Protein AF-A0A4W5R265-F1 (afdb_monomer_lite)

Organism: NCBI:txid62062

Secondary structure (DSSP, 8-state):
-HHHHHHHHHTT-SPPPHHHHHHHHHHHHHHHHHHHHHHHHHHHTTTPPP---TTT-TTTTS-HHHHHHHHHHHHHHHHHHHHS---TT-SSGGGSS-----TT-TTHHHHHHHHHHHHHHHHHHHH-TTSS----

Structure (mmCIF, N/CA/C/O backbone):
data_AF-A0A4W5R265-F1
#
_entry.id   AF-A0A4W5R265-F1
#
loop_
_atom_site.group_PDB
_atom_site.id
_atom_site.type_symbol
_atom_site.label_atom_id
_atom_site.label_alt_id
_atom_site.label_comp_id
_atom_site.label_asym_id
_atom_site.label_entity_id
_atom_site.label_seq_id
_atom_site.pdbx_PDB_ins_code
_atom_site.Cartn_x
_atom_site.Cartn_y
_atom_site.Cartn_z
_atom_site.occupancy
_atom_site.B_iso_or_equiv
_atom_site.auth_seq_id
_atom_site.auth_comp_id
_atom_site.auth_asym_id
_atom_site.auth_atom_id
_atom_site.pdbx_PDB_model_num
ATOM 1 N N . MET A 1 1 ? -26.011 2.849 13.903 1.00 59.56 1 MET A N 1
ATOM 2 C CA . MET A 1 1 ? -25.041 3.285 14.937 1.00 59.56 1 MET A CA 1
ATOM 3 C C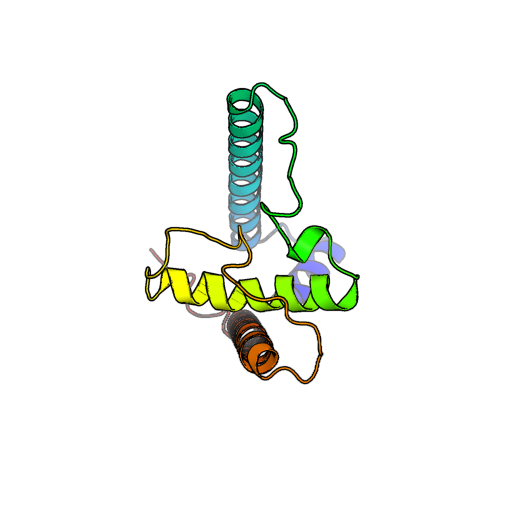 . MET A 1 1 ? -24.331 4.580 14.570 1.00 59.56 1 MET A C 1
ATOM 5 O O . MET A 1 1 ? -24.695 5.568 15.169 1.00 59.56 1 MET A O 1
ATOM 9 N N . LEU A 1 2 ? -23.392 4.633 13.610 1.00 62.41 2 LEU A N 1
ATOM 10 C CA . LEU A 1 2 ? -22.654 5.876 13.278 1.00 62.41 2 LEU A CA 1
ATOM 11 C C . LEU A 1 2 ? -23.562 7.033 12.828 1.00 62.41 2 LEU A C 1
ATOM 13 O O . LEU A 1 2 ? -23.400 8.164 13.281 1.00 62.41 2 LEU A O 1
ATOM 17 N N . LEU A 1 3 ? -24.538 6.734 11.966 1.00 68.25 3 LEU A N 1
ATOM 18 C CA . LEU A 1 3 ? -25.502 7.720 11.473 1.00 68.25 3 LEU A CA 1
ATOM 19 C C . LEU A 1 3 ? -26.462 8.182 12.582 1.00 68.25 3 LEU A C 1
ATOM 21 O O . LEU A 1 3 ? -26.758 9.366 12.688 1.00 68.25 3 LEU A O 1
ATOM 25 N N . ASP A 1 4 ? -26.881 7.256 13.450 1.00 66.50 4 ASP A N 1
ATOM 26 C CA . ASP A 1 4 ? -27.750 7.543 14.596 1.00 66.50 4 ASP A CA 1
ATOM 27 C C . ASP A 1 4 ? -27.017 8.362 15.661 1.00 66.50 4 ASP A C 1
ATOM 29 O O . ASP A 1 4 ? -27.577 9.319 16.179 1.00 66.50 4 ASP A O 1
ATOM 33 N N . THR A 1 5 ? -25.743 8.057 15.937 1.00 65.94 5 THR A N 1
ATOM 34 C CA . THR A 1 5 ? -24.894 8.860 16.828 1.00 65.94 5 THR A CA 1
ATOM 35 C C . THR A 1 5 ? -24.618 10.239 16.237 1.00 65.94 5 THR A C 1
ATOM 37 O O . THR A 1 5 ? -24.653 11.219 16.969 1.00 65.94 5 THR A O 1
ATOM 40 N N . LEU A 1 6 ? -24.415 10.351 14.918 1.00 69.88 6 LEU A N 1
ATOM 41 C CA . LEU A 1 6 ? -24.296 11.646 14.237 1.00 69.88 6 LEU A CA 1
ATOM 42 C C . LEU A 1 6 ? -25.586 12.461 14.368 1.00 69.88 6 LEU A C 1
ATOM 44 O O . LEU A 1 6 ? -25.536 13.633 14.723 1.00 69.88 6 LEU A O 1
ATOM 48 N N . LEU A 1 7 ? -26.745 11.841 14.144 1.00 72.88 7 LEU A N 1
ATOM 49 C CA . LEU A 1 7 ? -28.051 12.484 14.297 1.00 72.88 7 LEU A CA 1
ATOM 50 C C . LEU A 1 7 ? -28.354 12.871 15.751 1.00 72.88 7 LEU A C 1
ATOM 52 O O . LEU A 1 7 ? -28.953 13.920 15.981 1.00 72.88 7 LEU A O 1
ATOM 56 N N . GLN A 1 8 ? -27.939 12.062 16.727 1.00 70.69 8 GLN A N 1
ATOM 57 C CA . GLN A 1 8 ? -28.078 12.355 18.159 1.00 70.69 8 GLN A CA 1
ATOM 58 C C . GLN A 1 8 ? -27.192 13.531 18.588 1.00 70.69 8 GLN A C 1
ATOM 60 O O . GLN A 1 8 ? -27.672 14.422 19.290 1.00 70.69 8 GLN A O 1
ATOM 65 N N . VAL A 1 9 ? -25.948 13.584 18.096 1.00 69.94 9 VAL A N 1
ATOM 66 C CA . VAL A 1 9 ? -25.017 14.706 18.306 1.00 69.94 9 VAL A CA 1
ATOM 67 C C . VAL A 1 9 ? -25.551 15.983 17.651 1.00 69.94 9 VAL A C 1
ATOM 69 O O . VAL A 1 9 ? -25.572 17.032 18.288 1.00 69.94 9 VAL A O 1
ATOM 72 N N . LEU A 1 10 ? -26.062 15.898 16.419 1.00 74.88 10 LEU A N 1
ATOM 73 C CA . LEU A 1 10 ? -26.661 17.036 15.708 1.00 74.88 10 LEU A CA 1
ATOM 74 C C . LEU A 1 10 ? -27.955 17.540 16.363 1.00 74.88 10 LEU A C 1
ATOM 76 O O . LEU A 1 10 ? -28.246 18.731 16.305 1.00 74.88 10 LEU A O 1
ATOM 80 N N . ARG A 1 11 ? -28.733 16.657 17.001 1.00 77.00 11 ARG A N 1
ATOM 81 C CA . ARG A 1 11 ? -29.930 17.031 17.776 1.00 77.00 11 ARG A CA 1
ATOM 82 C C . ARG A 1 11 ? -29.614 17.555 19.179 1.00 77.00 11 ARG A C 1
ATOM 84 O O . ARG A 1 11 ? -30.550 17.952 19.870 1.00 77.00 11 ARG A O 1
ATOM 91 N N . GLY A 1 12 ? -28.345 17.547 19.601 1.00 67.69 12 GLY A N 1
ATOM 92 C CA . GLY A 1 12 ? -27.890 18.068 20.893 1.00 67.69 12 GLY A CA 1
ATOM 93 C C . GLY A 1 12 ? -28.537 17.402 22.107 1.00 67.69 12 GLY A C 1
ATOM 94 O O . GLY A 1 12 ? -28.599 18.022 23.166 1.00 67.69 12 GLY A O 1
ATOM 95 N N . LYS A 1 13 ? -29.094 16.189 21.951 1.00 61.56 13 LYS A N 1
ATOM 96 C CA . LYS A 1 13 ? -30.047 15.653 22.932 1.00 61.56 13 LYS A CA 1
ATOM 97 C C . LYS A 1 13 ? -29.451 14.728 23.990 1.00 61.56 13 LYS A C 1
ATOM 99 O O . LYS A 1 13 ? -30.128 14.533 24.979 1.00 61.56 13 LYS A O 1
ATOM 104 N N . ASP A 1 14 ? -28.212 14.256 23.863 1.00 66.31 14 ASP A N 1
ATOM 105 C CA . ASP A 1 14 ? -27.512 13.489 24.908 1.00 66.31 14 ASP A CA 1
ATOM 106 C C . ASP A 1 14 ? -25.981 13.549 24.710 1.00 66.31 14 ASP A C 1
ATOM 108 O O . ASP A 1 14 ? -25.497 13.872 23.622 1.00 66.31 14 ASP A O 1
ATOM 112 N N . GLY A 1 15 ? -25.213 13.244 25.765 1.00 65.62 15 GLY A N 1
ATOM 113 C CA . GLY A 1 15 ? -23.747 13.137 25.722 1.00 65.62 15 GLY A CA 1
ATOM 114 C C . GLY A 1 15 ? -23.248 11.940 24.898 1.00 65.62 15 GLY A C 1
ATOM 115 O O . GLY A 1 15 ? -23.981 10.984 24.650 1.00 65.62 15 GLY A O 1
ATOM 116 N N . PHE A 1 16 ? -21.983 11.977 24.461 1.00 68.25 16 PHE A N 1
ATOM 117 C CA . PHE A 1 16 ? -21.407 10.913 23.629 1.00 68.25 16 PHE A CA 1
ATOM 118 C C . PHE A 1 16 ? -21.454 9.541 24.329 1.00 68.25 16 PHE A C 1
ATOM 120 O O . PHE A 1 16 ? -21.080 9.441 25.501 1.00 68.25 16 PHE A O 1
ATOM 127 N N . PRO A 1 17 ? -21.833 8.458 23.624 1.00 79.88 17 PRO A N 1
ATOM 128 C CA . PRO A 1 17 ? -21.836 7.123 24.209 1.00 79.88 17 PRO A CA 1
ATOM 129 C C . PRO A 1 17 ? -20.409 6.686 24.567 1.00 79.88 17 PRO A C 1
ATOM 131 O O . PRO A 1 17 ? -19.460 6.950 23.825 1.00 79.88 17 PRO A O 1
ATOM 134 N N . TYR A 1 18 ? -20.256 5.957 25.678 1.00 79.62 18 TYR A N 1
ATOM 135 C CA . TYR A 1 18 ? -18.953 5.516 26.201 1.00 79.62 18 TYR A CA 1
ATOM 136 C C . TYR A 1 18 ? -18.095 4.779 25.156 1.00 79.62 18 TYR A C 1
ATOM 138 O O . TYR A 1 18 ? -16.889 4.995 25.074 1.00 79.62 18 TYR A O 1
ATOM 146 N N . ALA A 1 19 ? -18.723 3.980 24.287 1.00 77.12 19 ALA A N 1
ATOM 147 C CA . ALA A 1 19 ? -18.044 3.303 23.184 1.00 77.12 19 ALA A CA 1
ATOM 148 C C . ALA A 1 19 ? -17.367 4.284 22.207 1.00 77.12 19 ALA A C 1
ATOM 150 O O . ALA A 1 19 ? -16.236 4.045 21.786 1.00 77.12 19 ALA A O 1
ATOM 151 N N . VAL A 1 20 ? -18.016 5.410 21.885 1.00 80.75 20 VAL A N 1
ATOM 152 C CA . VAL A 1 20 ? -17.434 6.449 21.020 1.00 80.75 20 VAL A CA 1
ATOM 153 C C . VAL A 1 20 ? -16.256 7.113 21.725 1.00 80.75 20 VAL A C 1
ATOM 155 O O . VAL A 1 20 ? -15.187 7.234 21.131 1.00 80.75 20 VAL A O 1
ATOM 158 N N . LEU A 1 21 ? -16.388 7.453 23.008 1.00 84.56 21 LEU A N 1
ATOM 159 C CA . LEU A 1 21 ? -15.279 8.021 23.778 1.00 84.56 21 LEU A CA 1
ATOM 160 C C . LEU A 1 21 ? -14.074 7.068 23.844 1.00 84.56 21 LEU A C 1
ATOM 162 O O . LEU A 1 21 ? -12.938 7.493 23.645 1.00 84.56 21 LEU A O 1
ATOM 166 N N . GLN A 1 22 ? -14.313 5.770 24.041 1.00 86.19 22 GLN A N 1
ATOM 167 C CA . GLN A 1 22 ? -13.260 4.755 24.034 1.00 86.19 22 GLN A CA 1
ATOM 168 C C . GLN A 1 22 ? -12.583 4.646 22.660 1.00 86.19 22 GLN A C 1
ATOM 170 O O . GLN A 1 22 ? -11.360 4.513 22.590 1.00 86.19 22 GLN A O 1
ATOM 175 N N . THR A 1 23 ? -13.342 4.722 21.559 1.00 87.44 23 THR A N 1
ATOM 176 C CA . THR A 1 23 ? -12.744 4.768 20.214 1.00 87.44 23 THR A CA 1
ATOM 177 C C . THR A 1 23 ? -11.921 6.033 19.996 1.00 87.44 23 THR A C 1
ATOM 179 O O . THR A 1 23 ? -10.810 5.938 19.483 1.00 87.44 23 THR A O 1
ATOM 182 N N . LEU A 1 24 ? -12.394 7.195 20.456 1.00 89.38 24 LEU A N 1
ATOM 183 C CA . LEU A 1 24 ? -11.654 8.453 20.360 1.00 89.38 24 LEU A CA 1
ATOM 184 C C . LEU A 1 24 ? -10.347 8.394 21.153 1.00 89.38 24 LEU A C 1
ATOM 186 O O . LEU A 1 24 ? -9.305 8.775 20.628 1.00 89.38 24 LEU A O 1
ATOM 190 N N . LEU A 1 25 ? -10.367 7.844 22.371 1.00 93.38 25 LEU A N 1
ATOM 191 C CA . LEU A 1 25 ? -9.159 7.652 23.172 1.00 93.38 25 LEU A CA 1
ATOM 192 C C . LEU A 1 25 ? -8.143 6.752 22.454 1.00 93.38 25 LEU A C 1
ATOM 194 O O . LEU A 1 25 ? -6.966 7.097 22.377 1.00 93.38 25 LEU A O 1
ATOM 198 N N . LYS A 1 26 ? -8.593 5.628 21.880 1.00 93.19 26 LYS A N 1
ATOM 199 C CA . LYS A 1 26 ? -7.729 4.734 21.088 1.00 93.19 26 LYS A CA 1
ATOM 200 C C . LYS A 1 26 ? -7.115 5.456 19.887 1.00 93.19 26 LYS A C 1
ATOM 202 O O . LYS A 1 26 ? -5.926 5.286 19.632 1.00 93.19 26 LYS A O 1
ATOM 207 N N . LEU A 1 27 ? -7.894 6.278 19.181 1.00 94.31 27 LEU A N 1
ATOM 208 C CA . LEU A 1 27 ? -7.405 7.074 18.051 1.00 94.31 27 LEU A CA 1
ATOM 209 C C . LEU A 1 27 ? -6.381 8.125 18.492 1.00 94.31 27 LEU A C 1
ATOM 211 O O . LEU A 1 27 ? -5.349 8.263 17.844 1.00 94.31 27 LEU A O 1
ATOM 215 N N . ILE A 1 28 ? -6.616 8.817 19.610 1.00 96.69 28 ILE A N 1
ATOM 216 C CA . ILE A 1 28 ? -5.663 9.786 20.173 1.00 96.69 28 ILE A CA 1
ATOM 217 C C . ILE A 1 28 ? -4.343 9.092 20.516 1.00 96.69 28 ILE A C 1
ATOM 219 O O . ILE A 1 28 ? -3.282 9.555 20.100 1.00 96.69 28 ILE A O 1
ATOM 223 N N . ILE A 1 29 ? -4.401 7.956 21.219 1.00 97.06 29 ILE A N 1
ATOM 224 C CA . ILE A 1 29 ? -3.214 7.163 21.556 1.00 97.06 29 ILE A CA 1
ATOM 225 C C . ILE A 1 29 ? -2.482 6.737 20.278 1.00 97.06 29 ILE A C 1
ATOM 227 O O . ILE A 1 29 ? -1.265 6.892 20.198 1.00 97.06 29 ILE A O 1
ATOM 231 N N . LEU A 1 30 ? -3.201 6.244 19.265 1.00 97.06 30 LEU A N 1
ATOM 232 C CA . LEU A 1 30 ? -2.614 5.825 17.991 1.00 97.06 30 LEU A CA 1
ATOM 233 C C . LEU A 1 30 ? -1.904 6.985 17.279 1.00 97.06 30 LEU A C 1
ATOM 235 O O . LEU A 1 30 ? -0.773 6.819 16.823 1.00 97.06 30 LEU A O 1
ATOM 239 N N . ILE A 1 31 ? -2.535 8.160 17.216 1.00 97.69 31 ILE A N 1
ATOM 240 C CA . ILE A 1 31 ? -1.964 9.358 16.589 1.00 97.69 31 ILE A CA 1
ATOM 241 C C . ILE A 1 31 ? -0.699 9.796 17.329 1.00 97.69 31 ILE A C 1
ATOM 243 O O . ILE A 1 31 ? 0.334 9.985 16.691 1.00 97.69 31 ILE A O 1
ATOM 247 N N . ILE A 1 32 ? -0.745 9.904 18.662 1.00 98.12 32 ILE A N 1
ATOM 248 C CA . ILE A 1 32 ? 0.413 10.315 19.472 1.00 98.12 32 ILE A CA 1
ATOM 249 C C . ILE A 1 32 ? 1.583 9.346 19.273 1.00 98.12 32 ILE A C 1
ATOM 251 O O . ILE A 1 32 ? 2.702 9.787 19.017 1.00 98.12 32 ILE A O 1
ATOM 255 N N . ASN A 1 33 ? 1.331 8.035 19.332 1.00 97.69 33 ASN A N 1
ATOM 256 C CA . ASN A 1 33 ? 2.372 7.031 19.111 1.00 97.69 33 ASN A CA 1
ATOM 257 C C . ASN A 1 33 ? 2.943 7.108 17.691 1.00 97.69 33 ASN A C 1
ATOM 259 O O . ASN A 1 33 ? 4.155 7.041 17.512 1.00 97.69 33 ASN A O 1
ATOM 263 N N . THR A 1 34 ? 2.090 7.299 16.683 1.00 97.56 34 THR A N 1
ATOM 264 C CA . THR A 1 34 ? 2.530 7.430 15.288 1.00 97.56 34 THR A CA 1
ATOM 265 C C . THR A 1 34 ? 3.421 8.657 15.109 1.00 97.56 34 THR A C 1
ATOM 267 O O . THR A 1 34 ? 4.497 8.552 14.527 1.00 97.56 34 THR A O 1
ATOM 270 N N . LEU A 1 35 ? 3.020 9.810 15.654 1.00 97.88 35 LEU A N 1
ATOM 271 C CA . LEU A 1 35 ? 3.818 11.036 15.606 1.00 97.88 35 LEU A CA 1
ATOM 272 C C . LEU A 1 35 ? 5.159 10.861 16.320 1.00 97.88 35 LEU A C 1
ATOM 274 O O . LEU A 1 35 ? 6.190 11.246 15.773 1.00 97.88 35 LEU A O 1
ATOM 278 N N . LEU A 1 36 ? 5.163 10.230 17.496 1.00 98.00 36 LEU A N 1
ATOM 279 C CA . LEU A 1 36 ? 6.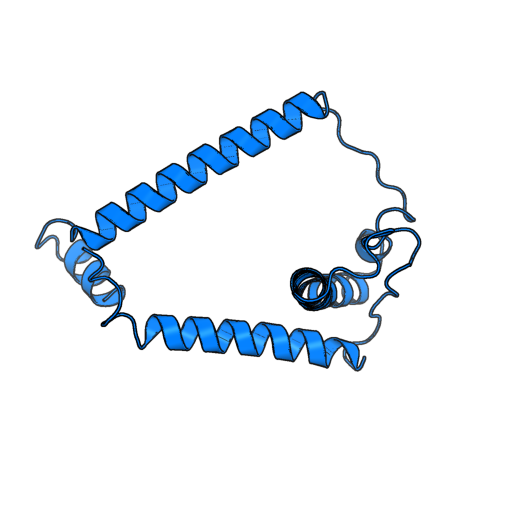389 9.932 18.231 1.00 98.00 36 LEU A CA 1
ATOM 280 C C . LEU A 1 36 ? 7.338 9.049 17.407 1.00 98.00 36 LEU A C 1
ATOM 282 O O . LEU A 1 36 ? 8.515 9.379 17.276 1.00 98.00 36 LEU A O 1
ATOM 286 N N . LEU A 1 37 ? 6.831 7.970 16.802 1.00 97.12 37 LEU A N 1
ATOM 287 C CA . LEU A 1 37 ? 7.623 7.081 15.946 1.00 97.12 37 LEU A CA 1
ATOM 288 C C . LEU A 1 37 ? 8.182 7.807 14.717 1.00 97.12 37 LEU A C 1
ATOM 290 O O . LEU A 1 37 ? 9.342 7.599 14.361 1.00 97.12 37 LEU A O 1
ATOM 294 N N . VAL A 1 38 ? 7.392 8.679 14.084 1.00 95.44 38 VAL A N 1
ATOM 295 C CA . VAL A 1 38 ? 7.846 9.493 12.946 1.00 95.44 38 VAL A CA 1
ATOM 296 C C . VAL A 1 38 ? 8.946 10.462 13.375 1.00 95.44 38 VAL A C 1
ATOM 298 O O . VAL A 1 38 ? 9.970 10.540 12.699 1.00 95.44 38 VAL A O 1
ATOM 301 N N . ILE A 1 39 ? 8.786 11.151 14.510 1.00 95.50 39 ILE A N 1
ATOM 302 C CA . ILE A 1 39 ? 9.808 12.060 15.048 1.00 95.50 39 ILE A CA 1
ATOM 303 C C . ILE A 1 39 ? 11.104 11.295 15.320 1.00 95.50 39 ILE A C 1
ATOM 305 O O . ILE A 1 39 ? 12.159 11.703 14.838 1.00 95.50 39 ILE A O 1
ATOM 309 N N . ILE A 1 40 ? 11.028 10.163 16.027 1.00 95.69 40 ILE A N 1
ATOM 310 C CA . ILE A 1 40 ? 12.192 9.311 16.306 1.00 95.69 40 ILE A CA 1
ATOM 311 C C . ILE A 1 40 ? 12.865 8.891 14.997 1.00 95.69 40 ILE A C 1
ATOM 313 O O . ILE A 1 40 ? 14.077 9.034 14.858 1.00 95.69 40 ILE A O 1
ATOM 317 N N . ARG A 1 41 ? 12.094 8.433 14.005 1.00 93.38 41 ARG A N 1
ATOM 318 C CA . ARG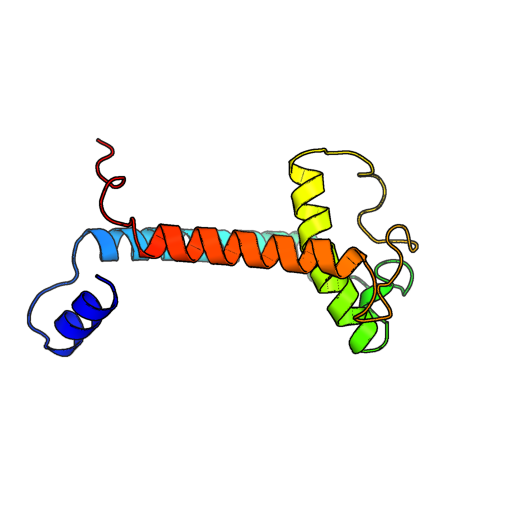 A 1 41 ? 12.627 8.018 12.701 1.00 93.38 41 ARG A CA 1
ATOM 319 C C . ARG A 1 41 ? 13.367 9.151 11.988 1.00 93.38 41 ARG A C 1
ATOM 321 O O . ARG A 1 41 ? 14.454 8.921 11.467 1.00 93.38 41 ARG A O 1
ATOM 328 N N . VAL A 1 42 ? 12.807 10.360 11.968 1.00 92.06 42 VAL A N 1
ATOM 329 C CA . VAL A 1 42 ? 13.446 11.527 11.333 1.00 92.06 42 VAL A CA 1
ATOM 330 C C . VAL A 1 42 ? 14.748 11.896 12.047 1.00 92.06 42 VAL A C 1
ATOM 332 O O . VAL A 1 42 ? 15.747 12.176 11.384 1.00 92.06 42 VAL A O 1
ATOM 335 N N . GLN A 1 43 ? 14.769 11.839 13.382 1.00 92.69 43 GLN A N 1
ATOM 336 C CA . GLN A 1 43 ? 15.980 12.082 14.171 1.00 92.69 43 GLN A CA 1
ATOM 337 C C . GLN A 1 43 ? 17.062 11.027 13.898 1.00 92.69 43 GLN A C 1
ATOM 339 O O . GLN A 1 43 ? 18.225 11.379 13.710 1.00 92.69 43 GLN A O 1
ATOM 344 N N . VAL A 1 44 ? 16.684 9.747 13.796 1.00 93.56 44 VAL A N 1
ATOM 345 C CA . VAL A 1 44 ? 17.608 8.644 13.470 1.00 93.56 44 VAL A CA 1
ATOM 346 C C . VAL A 1 44 ? 18.240 8.822 12.084 1.00 93.56 44 VAL A C 1
ATOM 348 O O . VAL A 1 44 ? 19.430 8.566 11.928 1.00 93.56 44 VAL A O 1
ATOM 351 N N . ILE A 1 45 ? 17.489 9.318 11.094 1.00 90.75 45 ILE A N 1
ATOM 352 C CA . ILE A 1 45 ? 17.986 9.589 9.726 1.00 90.75 45 ILE A CA 1
ATOM 353 C C . ILE A 1 45 ? 18.678 10.975 9.648 1.00 90.75 45 ILE A C 1
ATOM 355 O O . ILE A 1 45 ? 18.938 11.516 8.576 1.00 90.75 45 ILE A O 1
ATOM 359 N N . GLN A 1 46 ? 18.995 11.581 10.800 1.00 90.00 46 GLN A N 1
ATOM 360 C CA . GLN A 1 46 ? 19.695 12.867 10.916 1.00 90.00 46 GLN A CA 1
ATOM 361 C C . GLN A 1 46 ? 19.014 14.011 10.147 1.00 90.00 46 GLN A C 1
ATOM 363 O O . GLN A 1 46 ? 19.669 14.938 9.670 1.00 90.00 46 GLN A O 1
ATOM 368 N N . SER A 1 47 ? 17.683 13.951 10.022 1.00 86.75 47 SER A N 1
ATOM 369 C CA . SER A 1 47 ? 16.868 14.909 9.260 1.00 86.75 47 SER A CA 1
ATOM 370 C C . SER A 1 47 ? 17.321 15.125 7.805 1.00 86.75 47 SER A C 1
ATOM 372 O O . SER A 1 47 ? 16.998 16.153 7.212 1.00 86.75 47 SER A O 1
ATOM 374 N N . GLN A 1 48 ? 18.051 14.174 7.213 1.00 86.75 48 GLN A N 1
ATOM 375 C CA . GLN A 1 48 ? 18.413 14.199 5.797 1.00 86.75 48 GLN A CA 1
ATOM 376 C C . GLN A 1 48 ? 17.408 13.383 4.984 1.00 86.75 48 GLN A C 1
ATOM 378 O O . GLN A 1 48 ? 16.942 12.327 5.414 1.00 86.75 48 GLN A O 1
ATOM 383 N N . LEU A 1 49 ? 17.064 13.867 3.790 1.00 84.00 49 LEU A N 1
ATOM 384 C CA . LEU A 1 49 ? 16.227 13.103 2.871 1.00 84.00 49 LEU A CA 1
ATOM 385 C C . LEU A 1 49 ? 17.091 12.052 2.159 1.00 84.00 49 LEU A C 1
ATOM 387 O O . LEU A 1 49 ? 18.125 12.415 1.592 1.00 84.00 49 LEU A O 1
ATOM 391 N N . PRO A 1 50 ? 16.693 10.768 2.151 1.00 82.94 50 PRO A N 1
ATOM 392 C CA . PRO A 1 50 ? 17.390 9.764 1.362 1.00 82.94 50 PRO A CA 1
ATOM 393 C C . PRO A 1 50 ? 17.280 10.099 -0.130 1.00 82.94 50 PRO A C 1
ATOM 395 O O . PRO A 1 50 ? 16.210 10.457 -0.627 1.00 82.94 50 PRO A O 1
ATOM 398 N N . VAL A 1 51 ? 18.395 9.969 -0.848 1.00 86.12 51 VAL A N 1
ATOM 399 C CA . VAL A 1 51 ? 18.431 10.120 -2.304 1.00 86.12 51 VAL A CA 1
ATOM 400 C C . VAL A 1 51 ? 18.177 8.754 -2.921 1.00 86.12 51 VAL A C 1
ATOM 402 O O . VAL A 1 51 ? 19.020 7.867 -2.830 1.00 86.12 51 VAL A O 1
ATOM 405 N N . PHE A 1 52 ? 17.013 8.588 -3.542 1.00 84.12 52 PHE A N 1
ATOM 406 C CA . PHE A 1 52 ? 16.664 7.350 -4.229 1.00 84.12 52 PHE A CA 1
ATOM 407 C C . PHE A 1 52 ? 17.125 7.383 -5.681 1.00 84.12 52 PHE A C 1
ATOM 409 O O . PHE A 1 52 ? 16.861 8.330 -6.428 1.00 84.12 52 PHE A O 1
ATOM 416 N N . THR A 1 53 ? 17.785 6.313 -6.094 1.00 89.81 53 THR A N 1
ATOM 417 C CA . THR A 1 53 ? 18.106 6.038 -7.488 1.00 89.81 53 THR A CA 1
ATOM 418 C C . THR A 1 53 ? 16.934 5.340 -8.180 1.00 89.81 53 THR A C 1
ATOM 420 O O . THR A 1 53 ? 16.008 4.825 -7.550 1.00 89.81 53 THR A O 1
ATOM 423 N N . ARG A 1 54 ? 16.986 5.266 -9.516 1.00 87.88 54 ARG A N 1
ATOM 424 C CA . ARG A 1 54 ? 16.004 4.496 -10.302 1.00 87.88 54 ARG A CA 1
ATOM 425 C C . ARG A 1 54 ? 15.998 3.007 -9.950 1.00 87.88 54 ARG A C 1
ATOM 427 O O . ARG A 1 54 ? 14.980 2.353 -10.141 1.00 87.88 54 ARG A O 1
ATOM 434 N N . PHE A 1 55 ? 17.119 2.484 -9.460 1.00 88.94 55 PHE A N 1
ATOM 435 C CA . PHE A 1 55 ? 17.247 1.084 -9.074 1.00 88.94 55 PHE A CA 1
ATOM 436 C C . PHE A 1 55 ? 16.634 0.804 -7.700 1.00 88.94 55 PHE A C 1
ATOM 438 O O . PHE A 1 55 ? 16.191 -0.314 -7.462 1.00 88.94 55 PHE A O 1
ATOM 445 N N . ASP A 1 56 ? 16.532 1.805 -6.825 1.00 92.38 56 ASP A N 1
ATOM 446 C CA . ASP A 1 56 ? 15.938 1.624 -5.496 1.00 92.38 56 ASP A CA 1
ATOM 447 C C . ASP A 1 56 ? 14.413 1.484 -5.566 1.00 92.38 56 ASP A C 1
ATOM 449 O O . ASP A 1 56 ? 13.808 0.724 -4.814 1.00 92.38 56 ASP A O 1
ATOM 453 N N . ASN A 1 57 ? 13.773 2.200 -6.493 1.00 92.94 57 ASN A N 1
ATOM 454 C CA . ASN A 1 57 ? 12.338 2.080 -6.732 1.00 92.94 57 ASN A CA 1
ATOM 455 C C . ASN A 1 57 ? 12.007 2.334 -8.213 1.00 92.94 57 ASN A C 1
ATOM 457 O O . ASN A 1 57 ? 11.670 3.463 -8.594 1.00 92.94 57 ASN A O 1
ATOM 461 N N . PRO A 1 58 ? 12.071 1.288 -9.056 1.00 93.88 58 PRO A N 1
ATOM 462 C CA . PRO A 1 58 ? 11.750 1.399 -10.477 1.00 93.88 58 PRO A CA 1
ATOM 463 C C . PRO A 1 58 ? 10.325 1.917 -10.734 1.00 93.88 58 PRO A C 1
ATOM 465 O O . PRO A 1 58 ? 10.098 2.689 -11.668 1.00 93.88 58 PRO A O 1
ATOM 468 N N . ALA A 1 59 ? 9.357 1.552 -9.885 1.00 94.88 59 ALA A N 1
ATOM 469 C CA . ALA A 1 59 ? 7.963 1.970 -10.032 1.00 94.88 59 ALA A CA 1
ATOM 470 C C . ALA A 1 59 ? 7.782 3.482 -9.825 1.00 94.88 59 ALA A C 1
ATOM 472 O O . ALA A 1 59 ? 7.071 4.128 -10.597 1.00 94.88 59 ALA A O 1
ATOM 473 N N . ALA A 1 60 ? 8.464 4.077 -8.841 1.00 93.25 60 ALA A N 1
ATOM 474 C CA . ALA A 1 60 ? 8.346 5.507 -8.535 1.00 93.25 60 ALA A CA 1
ATOM 475 C C . ALA A 1 60 ? 8.722 6.412 -9.722 1.00 93.25 60 ALA A C 1
ATOM 477 O O . ALA A 1 60 ? 8.103 7.462 -9.927 1.00 93.25 60 ALA A O 1
ATOM 478 N N . VAL A 1 61 ? 9.702 5.986 -10.521 1.00 93.38 61 VAL A N 1
ATOM 479 C CA . VAL A 1 61 ? 10.225 6.733 -11.677 1.00 93.38 61 VAL A CA 1
ATOM 480 C C . VAL A 1 61 ? 9.554 6.367 -13.006 1.00 93.38 61 VAL A C 1
ATOM 482 O O . VAL A 1 61 ? 9.909 6.927 -14.042 1.00 93.38 61 VAL A O 1
ATOM 485 N N . SER A 1 62 ? 8.590 5.446 -12.990 1.00 94.81 62 SER A N 1
ATOM 486 C CA . SER A 1 62 ? 7.877 4.975 -14.181 1.00 94.81 62 SER A CA 1
ATOM 487 C C . SER A 1 62 ? 6.713 5.899 -14.587 1.00 94.81 62 SER A C 1
ATOM 489 O O . SER A 1 62 ? 6.252 6.712 -13.774 1.00 94.81 62 SER A O 1
ATOM 491 N N . PRO A 1 63 ? 6.197 5.789 -15.832 1.00 96.69 63 PRO A N 1
ATOM 492 C CA . PRO A 1 63 ? 5.000 6.510 -16.265 1.00 96.69 63 PRO A CA 1
ATOM 493 C C . PRO A 1 63 ? 3.812 6.271 -15.330 1.00 96.69 63 PRO A C 1
ATOM 495 O O . PRO A 1 63 ? 3.687 5.205 -14.730 1.00 96.69 63 PRO A O 1
ATOM 498 N N . THR A 1 64 ? 2.907 7.250 -15.237 1.00 97.06 64 THR A N 1
ATOM 499 C CA . THR A 1 64 ? 1.818 7.255 -14.245 1.00 97.06 64 THR A CA 1
ATOM 500 C C . THR A 1 64 ? 1.003 5.964 -14.226 1.00 97.06 64 THR A C 1
ATOM 502 O O . THR A 1 64 ? 0.707 5.477 -13.142 1.00 97.06 64 THR A O 1
ATOM 505 N N . LEU A 1 65 ? 0.682 5.390 -15.390 1.00 97.12 65 LEU A N 1
ATOM 506 C CA . LEU A 1 65 ? -0.084 4.145 -15.462 1.00 97.12 65 LEU A CA 1
ATOM 507 C C . LEU A 1 65 ? 0.673 2.976 -14.818 1.00 97.12 65 LEU A C 1
ATOM 509 O O . LEU A 1 65 ? 0.177 2.384 -13.865 1.00 97.12 65 LEU A O 1
ATOM 513 N N . ALA A 1 66 ? 1.891 2.695 -15.290 1.00 97.12 66 ALA A N 1
ATOM 514 C CA . ALA A 1 66 ? 2.695 1.591 -14.776 1.00 97.12 66 ALA A CA 1
ATOM 515 C C . ALA A 1 66 ? 3.033 1.763 -13.289 1.00 97.12 66 ALA A C 1
ATOM 517 O O . ALA A 1 66 ? 3.023 0.803 -12.520 1.00 97.12 66 ALA A O 1
ATOM 518 N N . ARG A 1 67 ? 3.273 3.008 -12.863 1.00 97.19 67 ARG A N 1
ATOM 519 C CA . ARG A 1 67 ? 3.519 3.355 -11.463 1.00 97.19 67 ARG A CA 1
ATOM 520 C C . ARG A 1 67 ? 2.337 3.002 -10.563 1.00 97.19 67 ARG A C 1
ATOM 522 O O . ARG A 1 67 ? 2.549 2.353 -9.546 1.00 97.19 67 ARG A O 1
ATOM 529 N N . GLN A 1 68 ? 1.120 3.419 -10.924 1.00 98.19 68 GLN A N 1
ATOM 530 C CA . GLN A 1 68 ? -0.065 3.146 -10.102 1.00 98.19 68 GLN A CA 1
ATOM 531 C C . GLN A 1 68 ? -0.381 1.651 -10.066 1.00 98.19 68 GLN A C 1
ATOM 533 O O . GLN A 1 68 ? -0.484 1.085 -8.985 1.00 98.19 68 GLN A O 1
ATOM 538 N N . LEU A 1 69 ? -0.401 0.989 -11.228 1.00 98.12 69 LEU A N 1
ATOM 539 C CA . LEU A 1 69 ? -0.655 -0.453 -11.301 1.00 98.12 69 LEU A CA 1
ATOM 540 C C . LEU A 1 69 ? 0.356 -1.260 -10.477 1.00 98.12 69 LEU A C 1
ATOM 542 O O . LEU A 1 69 ? -0.017 -2.191 -9.768 1.00 98.12 69 LEU A O 1
ATOM 546 N N . THR A 1 70 ? 1.638 -0.886 -10.537 1.00 97.75 70 THR A N 1
ATOM 547 C CA . THR A 1 70 ? 2.675 -1.565 -9.754 1.00 97.75 70 THR A CA 1
ATOM 548 C C . THR A 1 70 ? 2.504 -1.297 -8.259 1.00 97.75 70 THR A C 1
ATOM 550 O O . THR A 1 70 ? 2.580 -2.242 -7.482 1.00 97.75 70 THR A O 1
ATOM 553 N N . PHE A 1 71 ? 2.231 -0.057 -7.833 1.00 96.94 71 PHE A N 1
ATOM 554 C CA . PHE A 1 71 ? 1.989 0.234 -6.414 1.00 96.94 71 PHE A CA 1
ATOM 555 C C . PHE A 1 71 ? 0.757 -0.487 -5.862 1.00 96.94 71 PHE A C 1
ATOM 557 O O . PHE A 1 71 ? 0.827 -1.024 -4.757 1.00 96.94 71 PHE A O 1
ATOM 564 N N . ASP A 1 72 ? -0.321 -0.582 -6.636 1.00 97.88 72 ASP A N 1
ATOM 565 C CA . ASP A 1 72 ? -1.505 -1.337 -6.232 1.00 97.88 72 ASP A CA 1
ATOM 566 C C . ASP A 1 72 ? -1.208 -2.842 -6.141 1.00 97.88 72 ASP A C 1
ATOM 568 O O . ASP A 1 72 ? -1.647 -3.503 -5.202 1.00 97.88 72 ASP A O 1
ATOM 572 N N . TYR A 1 73 ? -0.412 -3.388 -7.069 1.00 97.81 73 TYR A N 1
ATOM 573 C CA . TYR A 1 73 ? 0.029 -4.787 -7.040 1.00 97.81 73 TYR A CA 1
ATOM 574 C C . TYR A 1 73 ? 0.992 -5.103 -5.885 1.00 97.81 73 TYR A C 1
ATOM 576 O O . TYR A 1 73 ? 1.029 -6.232 -5.395 1.00 97.81 73 TYR A O 1
ATOM 584 N N . LEU A 1 74 ? 1.741 -4.124 -5.379 1.00 96.56 74 LEU A N 1
ATOM 585 C CA . LEU A 1 74 ? 2.600 -4.342 -4.216 1.00 96.56 74 LEU A CA 1
ATOM 586 C C . LEU A 1 74 ? 1.803 -4.629 -2.936 1.00 96.56 74 LEU A C 1
ATOM 588 O O . LEU A 1 74 ? 2.328 -5.293 -2.044 1.00 96.56 74 LEU A O 1
ATOM 592 N N . LEU A 1 75 ? 0.541 -4.201 -2.838 1.00 96.75 75 LEU A N 1
ATOM 593 C CA . LEU A 1 75 ? -0.315 -4.487 -1.681 1.00 96.75 75 LEU A CA 1
ATOM 594 C C . LEU A 1 75 ? -0.556 -5.996 -1.473 1.00 96.75 75 LEU A C 1
ATOM 596 O O . LEU A 1 75 ? -0.215 -6.492 -0.395 1.00 96.75 75 LEU A O 1
ATOM 600 N N . PRO A 1 76 ? -1.080 -6.762 -2.456 1.00 96.75 76 PRO A N 1
ATOM 601 C CA . PRO A 1 76 ? -1.224 -8.207 -2.312 1.00 96.75 76 PRO A CA 1
ATOM 602 C C . PRO A 1 76 ? 0.118 -8.932 -2.165 1.00 96.75 76 PRO A C 1
ATOM 604 O O . PRO A 1 76 ? 0.170 -9.923 -1.442 1.00 96.75 76 PRO A O 1
ATOM 607 N N . VAL A 1 77 ? 1.207 -8.445 -2.776 1.00 95.50 77 VAL A N 1
ATOM 608 C CA . VAL A 1 77 ? 2.549 -9.029 -2.576 1.00 95.50 77 VAL A CA 1
ATOM 609 C C . VAL A 1 77 ? 2.983 -8.909 -1.114 1.00 95.50 77 VAL A C 1
ATOM 611 O O . VAL A 1 77 ? 3.370 -9.902 -0.504 1.00 95.50 77 VAL A O 1
ATOM 614 N N . ASN A 1 78 ? 2.855 -7.723 -0.515 1.00 95.06 78 ASN A N 1
ATOM 615 C CA . ASN A 1 78 ? 3.188 -7.514 0.896 1.00 95.06 78 ASN A CA 1
ATOM 616 C C . ASN A 1 78 ? 2.266 -8.313 1.827 1.00 95.06 78 ASN A C 1
ATOM 618 O O . ASN A 1 78 ? 2.726 -8.882 2.814 1.00 95.06 78 ASN A O 1
ATOM 622 N N . ALA A 1 79 ? 0.975 -8.413 1.501 1.00 95.31 79 ALA A N 1
ATOM 623 C CA . ALA A 1 79 ? 0.051 -9.259 2.250 1.00 95.31 79 ALA A CA 1
ATOM 624 C C . ALA A 1 79 ? 0.449 -10.743 2.192 1.00 95.31 79 ALA A C 1
ATOM 626 O O . ALA A 1 79 ? 0.355 -11.443 3.199 1.00 95.31 79 ALA A O 1
ATOM 627 N N . TRP A 1 80 ? 0.932 -11.214 1.040 1.00 94.50 80 TRP A N 1
ATOM 628 C CA . TRP A 1 80 ? 1.452 -12.570 0.894 1.00 94.50 80 TRP A CA 1
ATOM 629 C C . TRP A 1 80 ? 2.732 -12.791 1.703 1.00 94.50 80 TRP A C 1
ATOM 631 O O . TRP A 1 80 ? 2.833 -13.807 2.383 1.00 94.50 80 TRP A O 1
ATOM 641 N N . LEU A 1 81 ? 3.665 -11.832 1.714 1.00 94.06 81 LEU A N 1
ATOM 642 C CA . LEU A 1 81 ? 4.900 -11.918 2.507 1.00 94.06 81 LEU A CA 1
ATOM 643 C C . LEU A 1 81 ? 4.639 -12.079 4.012 1.00 94.06 81 LEU A C 1
ATOM 645 O O . LEU A 1 81 ? 5.392 -12.772 4.692 1.00 94.06 81 LEU A O 1
ATOM 649 N N . LEU A 1 82 ? 3.554 -11.495 4.533 1.00 93.50 82 LEU A N 1
ATOM 650 C CA . LEU A 1 82 ? 3.145 -11.688 5.932 1.00 93.50 82 LEU A CA 1
ATOM 651 C C . LEU A 1 82 ? 2.721 -13.132 6.239 1.00 93.50 82 LEU A C 1
ATOM 653 O O . LEU A 1 82 ? 2.864 -13.580 7.375 1.00 93.50 82 LEU A O 1
ATOM 657 N N . LEU A 1 83 ? 2.177 -13.848 5.252 1.00 93.94 83 LEU A N 1
ATOM 658 C CA . LEU A 1 83 ? 1.730 -15.238 5.390 1.00 93.94 83 LEU A CA 1
ATOM 659 C C . LEU A 1 83 ? 2.841 -16.234 5.044 1.00 93.94 83 LEU A C 1
ATOM 661 O O . LEU A 1 83 ? 2.924 -17.303 5.645 1.00 93.94 83 LEU A O 1
ATOM 665 N N . ASN A 1 84 ? 3.681 -15.881 4.076 1.00 94.12 84 ASN A N 1
ATOM 666 C CA . ASN A 1 84 ? 4.777 -16.690 3.577 1.00 94.12 84 ASN A CA 1
ATOM 667 C C . ASN A 1 84 ? 6.032 -15.814 3.400 1.00 94.12 84 ASN A C 1
ATOM 669 O O . ASN A 1 84 ? 6.231 -15.243 2.322 1.00 94.12 84 ASN A O 1
ATOM 673 N N . PRO A 1 85 ? 6.879 -15.705 4.440 1.00 91.94 85 PRO A N 1
ATOM 674 C CA . PRO A 1 85 ? 8.055 -14.838 4.447 1.00 91.94 85 PRO A CA 1
ATOM 675 C C . PRO A 1 85 ? 9.213 -15.449 3.639 1.00 91.94 85 PRO A C 1
ATOM 677 O O . PRO A 1 85 ? 10.229 -15.875 4.186 1.00 91.94 85 PRO A O 1
ATOM 680 N N . SER A 1 86 ? 9.049 -15.509 2.321 1.00 86.88 86 SER A N 1
ATOM 681 C CA . SER A 1 86 ? 10.076 -15.895 1.345 1.00 86.88 86 SER A CA 1
ATOM 682 C C . SER A 1 86 ? 10.548 -14.676 0.545 1.00 86.88 86 SER A C 1
ATOM 684 O O . SER A 1 86 ? 9.801 -13.713 0.431 1.00 86.88 86 SER A O 1
ATOM 686 N N . GLU A 1 87 ? 11.741 -14.721 -0.058 1.00 82.88 87 GLU A N 1
ATOM 687 C CA . GLU A 1 87 ? 12.263 -13.649 -0.937 1.00 82.88 87 GLU A CA 1
ATOM 688 C C . GLU A 1 87 ? 12.415 -12.264 -0.265 1.00 82.88 87 GLU A C 1
ATOM 690 O O . GLU A 1 87 ? 12.255 -11.222 -0.891 1.00 82.88 87 GLU A O 1
ATOM 695 N N . LEU A 1 88 ? 12.789 -12.237 1.019 1.00 82.94 88 LEU A N 1
ATOM 696 C CA . LEU A 1 88 ? 12.970 -11.009 1.818 1.00 82.94 88 LEU A CA 1
ATOM 697 C C . LEU A 1 88 ? 14.280 -10.249 1.532 1.00 82.94 88 LEU A C 1
ATOM 699 O O . LEU A 1 88 ? 14.646 -9.330 2.260 1.00 82.94 88 LEU A O 1
ATOM 703 N N . CYS A 1 89 ? 15.042 -10.671 0.523 1.00 84.38 89 CYS A N 1
ATOM 704 C CA . CYS A 1 89 ? 16.340 -10.075 0.220 1.00 84.38 89 CYS A CA 1
ATOM 705 C C . CYS A 1 89 ? 16.200 -8.701 -0.450 1.00 84.38 89 CYS A C 1
ATOM 707 O O . CYS A 1 89 ? 17.053 -7.838 -0.243 1.00 84.38 89 CYS A O 1
ATOM 709 N N . CYS A 1 90 ? 15.167 -8.503 -1.278 1.00 82.62 90 CYS A N 1
ATOM 710 C CA . CYS A 1 90 ? 14.946 -7.273 -2.040 1.00 82.62 90 CYS A CA 1
ATOM 711 C C . CYS A 1 90 ? 13.443 -6.978 -2.181 1.00 82.62 90 CYS A C 1
ATOM 713 O O . CYS A 1 90 ? 12.758 -7.607 -2.983 1.00 82.62 90 CYS A O 1
ATOM 715 N N . ASP A 1 91 ? 12.952 -5.972 -1.451 1.00 79.94 91 AS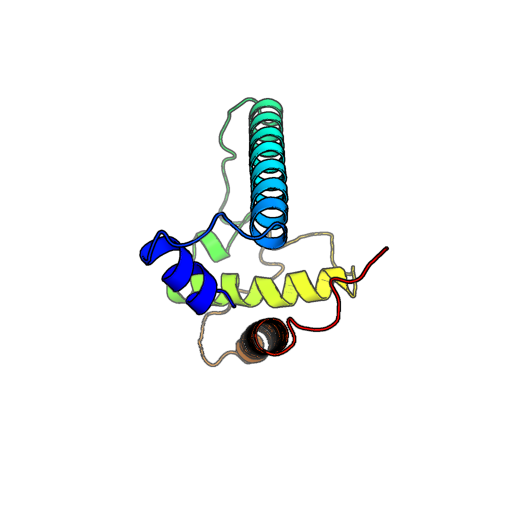P A N 1
ATOM 716 C CA . ASP A 1 91 ? 11.510 -5.690 -1.311 1.00 79.94 91 ASP A CA 1
ATOM 717 C C . ASP A 1 91 ? 10.834 -5.188 -2.608 1.00 79.94 91 ASP A C 1
ATOM 719 O O . ASP A 1 91 ? 9.641 -5.389 -2.817 1.00 79.94 91 ASP A O 1
ATOM 723 N N . TRP A 1 92 ? 11.599 -4.534 -3.488 1.00 85.19 92 TRP A N 1
ATOM 724 C CA . TRP A 1 92 ? 11.202 -4.054 -4.835 1.00 85.19 92 TRP A CA 1
ATOM 725 C C . TRP A 1 92 ? 12.351 -3.349 -5.577 1.00 85.19 92 TRP A C 1
ATOM 727 O O . TRP A 1 92 ? 12.163 -2.754 -6.642 1.00 85.19 92 TRP A O 1
ATOM 737 N N . THR A 1 93 ? 13.551 -3.368 -5.001 1.00 90.06 93 THR A N 1
ATOM 738 C CA . THR A 1 93 ? 14.750 -2.775 -5.587 1.00 90.06 93 THR A CA 1
ATOM 739 C C . THR A 1 93 ? 15.244 -3.642 -6.743 1.00 90.06 93 THR A C 1
ATOM 741 O O . THR A 1 93 ? 14.850 -4.803 -6.903 1.00 90.06 93 THR A O 1
ATOM 744 N N . MET A 1 94 ? 16.113 -3.070 -7.573 1.00 88.75 94 MET A N 1
ATOM 745 C CA . MET A 1 94 ? 16.832 -3.760 -8.647 1.00 88.75 94 MET A CA 1
ATOM 746 C C . MET A 1 94 ? 15.923 -4.479 -9.660 1.00 88.75 94 MET A C 1
ATOM 748 O O . MET A 1 94 ? 16.380 -5.351 -10.390 1.00 88.75 94 MET A O 1
ATOM 752 N N . GLY A 1 95 ? 14.637 -4.115 -9.727 1.00 86.38 95 GLY A N 1
ATOM 753 C CA . GLY A 1 95 ? 13.669 -4.768 -10.609 1.00 86.38 95 GLY A CA 1
ATOM 754 C C . GLY A 1 95 ? 13.269 -6.181 -10.174 1.00 86.38 95 GLY A C 1
ATOM 755 O O . GLY A 1 95 ? 12.765 -6.934 -11.001 1.00 86.38 95 GLY A O 1
ATOM 756 N N . THR A 1 96 ? 13.459 -6.536 -8.896 1.00 91.12 96 THR A N 1
ATOM 757 C CA . THR A 1 96 ? 13.064 -7.849 -8.341 1.00 91.12 96 THR A CA 1
ATOM 758 C C . THR A 1 96 ? 11.569 -8.121 -8.535 1.00 91.12 96 THR A C 1
ATOM 760 O O . THR A 1 96 ? 11.163 -9.251 -8.796 1.00 91.12 96 THR A O 1
ATOM 763 N N . ILE A 1 97 ? 10.749 -7.066 -8.486 1.00 93.12 97 ILE A N 1
ATOM 764 C CA . ILE A 1 97 ? 9.338 -7.102 -8.874 1.00 93.12 97 ILE A CA 1
ATOM 765 C C . ILE A 1 97 ? 9.194 -6.350 -10.207 1.00 93.12 97 ILE A C 1
ATOM 767 O O . ILE A 1 97 ? 9.372 -5.128 -10.231 1.00 93.12 97 ILE A O 1
ATOM 771 N N . PRO A 1 98 ? 8.875 -7.040 -11.321 1.00 94.50 98 PRO A N 1
ATOM 772 C CA . PRO A 1 98 ? 8.698 -6.396 -12.618 1.00 94.50 98 PRO A CA 1
ATOM 773 C C . PRO A 1 98 ? 7.543 -5.394 -12.603 1.00 94.50 98 PRO A C 1
ATOM 775 O O . PRO A 1 98 ? 6.515 -5.630 -11.965 1.00 94.50 98 PRO A O 1
ATOM 778 N N . LEU A 1 99 ? 7.664 -4.312 -13.371 1.00 96.25 99 LEU A N 1
ATOM 779 C CA . LEU A 1 99 ? 6.598 -3.319 -13.505 1.00 96.25 99 LEU A CA 1
ATOM 780 C C . LEU A 1 99 ? 5.333 -3.941 -14.104 1.00 96.25 99 LEU A C 1
ATOM 782 O O . LEU A 1 99 ? 5.398 -4.804 -14.982 1.00 96.25 99 LEU A O 1
ATOM 786 N N . VAL A 1 100 ? 4.175 -3.497 -13.625 1.00 97.75 100 VAL A N 1
ATOM 787 C CA . VAL A 1 100 ? 2.871 -3.799 -14.222 1.00 97.75 100 VAL A CA 1
ATOM 788 C C . VAL A 1 100 ? 2.553 -2.695 -15.220 1.00 97.75 100 VAL A C 1
ATOM 790 O O . VAL A 1 100 ? 2.179 -1.595 -14.831 1.00 97.75 100 VAL A O 1
ATOM 793 N N . GLU A 1 101 ? 2.733 -2.959 -16.511 1.00 96.75 101 GLU A N 1
ATOM 794 C CA . GLU A 1 101 ? 2.641 -1.917 -17.547 1.00 96.75 101 GLU A CA 1
ATOM 795 C C . GLU A 1 101 ? 1.252 -1.808 -18.189 1.00 96.75 101 GLU A C 1
ATOM 797 O O . GLU A 1 101 ? 0.937 -0.799 -18.819 1.00 96.75 101 GLU A O 1
ATOM 802 N N . SER A 1 102 ? 0.406 -2.828 -18.013 1.00 96.81 102 SER A N 1
ATOM 803 C CA . SER A 1 102 ? -0.909 -2.919 -18.647 1.00 96.81 102 SER A CA 1
ATOM 804 C C . SER A 1 102 ? -2.014 -3.239 -17.635 1.00 96.81 102 SER A C 1
ATOM 806 O O . SER A 1 102 ? -1.832 -4.113 -16.785 1.00 96.81 102 SER A O 1
ATOM 808 N N . PRO A 1 103 ? -3.205 -2.623 -17.754 1.00 95.94 103 PRO A N 1
ATOM 809 C CA . PRO A 1 103 ? -4.386 -3.016 -16.982 1.00 95.94 103 PRO A CA 1
ATOM 810 C C . PRO A 1 103 ? -4.819 -4.470 -17.223 1.00 95.94 103 PRO A C 1
ATOM 812 O O . PRO A 1 103 ? -5.458 -5.072 -16.366 1.00 95.94 103 PRO A O 1
ATOM 815 N N . LEU A 1 104 ? -4.459 -5.047 -18.375 1.00 97.12 104 LEU A N 1
ATOM 816 C CA . LEU A 1 104 ? -4.790 -6.429 -18.743 1.00 97.12 104 LEU A CA 1
ATOM 817 C C . LEU A 1 104 ? -3.784 -7.459 -18.207 1.00 97.12 104 LEU A C 1
ATOM 819 O O . LEU A 1 104 ? -3.896 -8.643 -18.515 1.00 97.12 104 LEU A O 1
ATOM 823 N N . ASP A 1 105 ? -2.794 -7.025 -17.429 1.00 97.75 105 ASP A N 1
ATOM 824 C CA . ASP A 1 105 ? -1.864 -7.931 -16.767 1.00 97.75 105 ASP A CA 1
ATOM 825 C C . ASP A 1 105 ? -2.604 -8.813 -15.745 1.00 97.75 105 ASP A C 1
ATOM 827 O O . ASP A 1 105 ? -3.375 -8.320 -14.916 1.00 97.75 105 ASP A O 1
ATOM 831 N N . LEU A 1 106 ? -2.349 -10.124 -15.780 1.00 97.62 106 LEU A N 1
ATOM 832 C CA . LEU A 1 106 ? -2.964 -11.106 -14.879 1.00 97.62 106 LEU A CA 1
ATOM 833 C C . LEU A 1 106 ? -2.688 -10.801 -13.402 1.00 97.62 106 LEU A C 1
ATOM 835 O O . LEU A 1 106 ? -3.496 -11.146 -12.541 1.00 97.62 106 LEU A O 1
ATOM 839 N N . ARG A 1 107 ? -1.584 -10.112 -13.099 1.00 97.62 107 ARG A N 1
ATOM 840 C CA . ARG A 1 107 ? -1.239 -9.669 -11.742 1.00 97.62 107 ARG A CA 1
ATOM 841 C C . ARG A 1 107 ? -2.295 -8.750 -11.130 1.00 97.62 107 ARG A C 1
ATOM 843 O O . ARG A 1 107 ? -2.511 -8.801 -9.920 1.00 97.62 107 ARG A O 1
ATOM 850 N N . ASN A 1 108 ? -3.038 -8.003 -11.950 1.00 97.94 108 ASN A N 1
ATOM 851 C CA . ASN A 1 108 ? -4.140 -7.166 -11.471 1.00 97.94 108 ASN A CA 1
ATOM 852 C C . ASN A 1 108 ? -5.296 -7.989 -10.882 1.00 97.94 108 ASN A C 1
ATOM 854 O O . ASN A 1 108 ? -6.071 -7.458 -10.089 1.00 97.94 108 ASN A O 1
ATOM 858 N N . LEU A 1 109 ? -5.404 -9.289 -11.187 1.00 98.00 109 LEU A N 1
ATOM 859 C CA . LEU A 1 109 ? -6.373 -10.170 -10.529 1.00 98.00 109 LEU A CA 1
ATOM 860 C C . LEU A 1 109 ? -6.080 -10.312 -9.030 1.00 98.00 109 LEU A C 1
ATOM 862 O O . LEU A 1 109 ? -7.015 -10.320 -8.231 1.00 98.00 109 LEU A O 1
ATOM 866 N N . ALA A 1 110 ? -4.803 -10.364 -8.634 1.00 97.62 110 ALA A N 1
ATOM 867 C CA . ALA A 1 110 ? -4.415 -10.398 -7.223 1.00 97.62 110 ALA A CA 1
ATOM 868 C C . ALA A 1 110 ? -4.785 -9.085 -6.518 1.00 97.62 110 ALA A C 1
ATOM 870 O O . ALA A 1 110 ? -5.336 -9.104 -5.417 1.00 97.62 110 ALA A O 1
ATOM 871 N N . THR A 1 111 ? -4.560 -7.950 -7.183 1.00 97.94 111 THR A N 1
ATOM 872 C CA . THR A 1 111 ? -4.965 -6.621 -6.706 1.00 97.94 111 THR A CA 1
ATOM 873 C C . THR A 1 111 ? -6.479 -6.534 -6.512 1.00 97.94 111 THR A C 1
ATOM 875 O O . THR A 1 111 ? -6.953 -6.130 -5.448 1.00 97.94 111 THR A O 1
ATOM 878 N N . LEU A 1 112 ? -7.260 -6.973 -7.504 1.00 98.12 112 LEU A N 1
ATOM 879 C CA . LEU A 1 112 ? -8.722 -7.006 -7.424 1.00 98.12 112 LEU A CA 1
ATOM 880 C C . LEU A 1 112 ? -9.209 -7.920 -6.297 1.00 98.12 112 LEU A C 1
ATOM 882 O O . LEU A 1 112 ? -10.107 -7.533 -5.546 1.00 98.12 112 LEU A O 1
ATOM 886 N N . ALA A 1 113 ? -8.617 -9.106 -6.143 1.00 98.06 113 ALA A N 1
ATOM 887 C CA . ALA A 1 113 ? -8.956 -10.033 -5.067 1.00 98.06 113 ALA A CA 1
ATOM 888 C C . ALA A 1 113 ? -8.672 -9.423 -3.687 1.00 98.06 113 ALA A C 1
ATOM 890 O O . ALA A 1 113 ? -9.511 -9.513 -2.790 1.00 98.06 113 ALA A O 1
ATOM 891 N N . PHE A 1 114 ? -7.533 -8.743 -3.533 1.00 98.06 114 PHE A N 1
ATOM 892 C CA . PHE A 1 114 ? -7.149 -8.075 -2.294 1.00 98.06 114 PHE A CA 1
ATOM 893 C C . PHE A 1 114 ? -8.140 -6.974 -1.898 1.00 98.06 114 PHE A C 1
ATOM 895 O O . PHE A 1 114 ? -8.677 -6.994 -0.788 1.00 98.06 114 PHE A O 1
ATOM 902 N N . TYR A 1 115 ? -8.465 -6.058 -2.814 1.00 98.00 115 TYR A N 1
ATOM 903 C CA . TYR A 1 115 ? -9.460 -5.015 -2.542 1.00 98.00 115 TYR A CA 1
ATOM 904 C C . TYR A 1 115 ? -10.866 -5.576 -2.327 1.00 98.00 115 TYR A C 1
ATOM 906 O O . TYR A 1 115 ? -11.596 -5.070 -1.473 1.00 98.00 115 TYR A O 1
ATOM 914 N N . SER A 1 116 ? -11.242 -6.639 -3.041 1.00 98.19 116 SER A N 1
ATOM 915 C CA . SER A 1 116 ? -12.524 -7.320 -2.831 1.00 98.19 116 SER A CA 1
ATOM 916 C C . SER A 1 116 ? -12.611 -7.908 -1.423 1.00 98.19 116 SER A C 1
ATOM 918 O O . SER A 1 116 ? -13.615 -7.709 -0.740 1.00 98.19 116 SER A O 1
ATOM 920 N N . LEU A 1 117 ? -11.548 -8.565 -0.947 1.00 97.25 117 LEU A N 1
ATOM 921 C CA . LEU A 1 117 ? -11.470 -9.086 0.417 1.00 97.25 117 LEU A CA 1
ATOM 922 C C . LEU A 1 117 ? -11.576 -7.960 1.453 1.00 97.25 117 LEU A C 1
ATOM 924 O O . LEU A 1 117 ? -12.379 -8.066 2.379 1.00 97.25 117 LEU A O 1
ATOM 928 N N . LEU A 1 118 ? -10.828 -6.865 1.285 1.00 96.69 118 LEU A N 1
ATOM 929 C CA . LEU A 1 118 ? -10.919 -5.706 2.181 1.00 96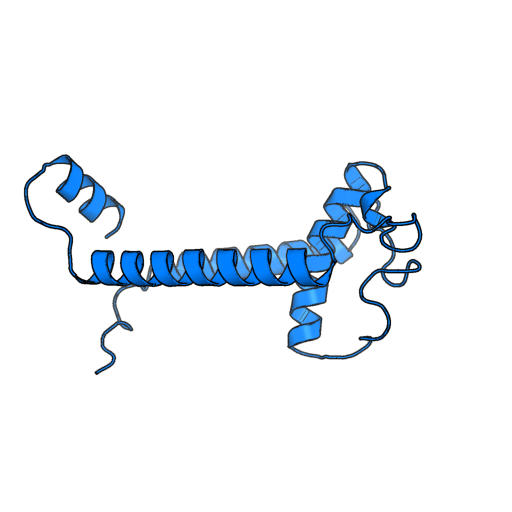.69 118 LEU A CA 1
ATOM 930 C C . LEU A 1 118 ? -12.327 -5.098 2.196 1.00 96.69 118 LEU A C 1
ATOM 932 O O . LEU A 1 118 ? -12.856 -4.796 3.266 1.00 96.69 118 LEU A O 1
ATOM 936 N N . GLY A 1 119 ? -12.957 -4.966 1.028 1.00 97.06 119 GLY A N 1
ATOM 937 C CA . GLY A 1 119 ? -14.330 -4.488 0.896 1.00 97.06 119 GLY A CA 1
ATOM 938 C C . GLY A 1 119 ? -15.335 -5.396 1.606 1.00 97.06 119 GLY A C 1
ATOM 939 O O . GLY A 1 119 ? -16.199 -4.905 2.333 1.00 97.06 119 GLY A O 1
ATOM 940 N N . LEU A 1 120 ? -15.193 -6.718 1.466 1.00 96.50 120 LEU A N 1
ATOM 941 C CA . LEU A 1 120 ? -16.026 -7.703 2.160 1.00 96.50 120 LEU A CA 1
ATOM 942 C C . LEU A 1 120 ? -15.836 -7.647 3.679 1.00 96.50 120 LEU A C 1
ATOM 944 O O . LEU A 1 120 ? -16.825 -7.659 4.411 1.00 96.50 120 LEU A O 1
ATOM 948 N N . LEU A 1 121 ? -14.596 -7.537 4.161 1.00 94.75 121 LEU A N 1
ATOM 949 C CA . LEU A 1 121 ? -14.297 -7.405 5.589 1.00 94.75 121 LEU A CA 1
ATOM 950 C C . LEU A 1 121 ? -14.875 -6.108 6.167 1.00 94.75 121 LEU A C 1
ATOM 952 O O . LEU A 1 121 ? -15.499 -6.135 7.229 1.00 94.75 121 LEU A O 1
ATOM 956 N N . ALA A 1 122 ? -14.733 -4.988 5.455 1.00 92.81 122 ALA A N 1
ATOM 957 C CA . ALA A 1 122 ? -15.322 -3.712 5.847 1.00 92.81 122 ALA A CA 1
ATOM 958 C C . ALA A 1 122 ? -16.855 -3.793 5.883 1.00 92.81 122 ALA A C 1
ATOM 960 O O . ALA A 1 122 ? -17.476 -3.409 6.874 1.00 92.81 122 ALA A O 1
ATOM 961 N N . TYR A 1 123 ? -17.470 -4.364 4.847 1.00 92.62 123 TYR A N 1
ATOM 962 C CA . TYR A 1 123 ? -18.913 -4.588 4.795 1.00 92.62 123 TYR A CA 1
ATOM 963 C C . TYR A 1 123 ? -19.397 -5.471 5.953 1.00 92.62 123 TYR A C 1
ATOM 965 O O . TYR A 1 123 ? -20.373 -5.134 6.628 1.00 92.62 123 TYR A O 1
ATOM 973 N N . HIS A 1 124 ? -18.697 -6.574 6.223 1.00 90.44 124 HIS A N 1
ATOM 974 C CA . HIS A 1 124 ? -19.038 -7.492 7.302 1.00 90.44 124 HIS A CA 1
ATOM 975 C C . HIS A 1 124 ? -18.906 -6.825 8.674 1.00 90.44 12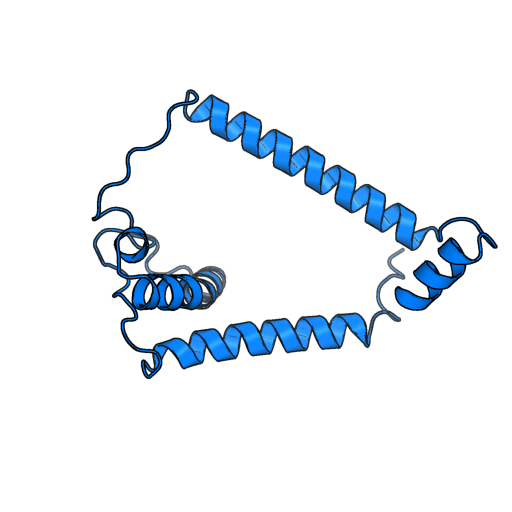4 HIS A C 1
ATOM 977 O O . HIS A 1 124 ? -19.807 -6.964 9.500 1.00 90.44 124 HIS A O 1
ATOM 983 N N . SER A 1 125 ? -17.840 -6.049 8.888 1.00 86.12 125 SER A N 1
ATOM 984 C CA . SER A 1 125 ? -17.612 -5.261 10.105 1.00 86.12 125 SER A CA 1
ATOM 985 C C . SER A 1 125 ? -18.735 -4.247 10.351 1.00 86.12 125 SER A C 1
ATOM 987 O O . SER A 1 125 ? -19.289 -4.177 11.449 1.00 86.12 125 SER A O 1
ATOM 989 N N . LEU A 1 126 ? -19.157 -3.525 9.308 1.00 84.50 126 LEU A N 1
ATOM 990 C CA . LEU A 1 126 ? -20.244 -2.546 9.399 1.00 84.50 126 LEU A CA 1
ATOM 991 C C . LEU A 1 126 ? -21.613 -3.194 9.663 1.00 84.50 126 LEU A C 1
ATOM 993 O O . LEU A 1 126 ? -22.453 -2.592 10.334 1.00 84.50 126 LEU A O 1
ATOM 997 N N . ARG A 1 127 ? -21.855 -4.412 9.158 1.00 82.81 127 ARG A N 1
ATOM 998 C CA . ARG A 1 127 ? -23.121 -5.142 9.359 1.00 82.81 127 ARG A CA 1
ATOM 999 C C . ARG A 1 127 ? -23.189 -5.908 10.683 1.00 82.81 127 ARG A C 1
ATOM 1001 O O . ARG A 1 127 ? -24.261 -5.969 11.278 1.00 82.81 127 ARG A O 1
ATOM 1008 N N . HIS A 1 128 ? -22.071 -6.450 11.166 1.00 69.38 128 HIS A N 1
ATOM 1009 C CA . HIS A 1 128 ? -22.008 -7.312 12.356 1.00 69.38 128 HIS A CA 1
ATOM 1010 C C . HIS A 1 128 ? -21.379 -6.628 13.578 1.00 69.38 128 HIS A C 1
ATOM 1012 O O . HIS A 1 128 ? -20.746 -7.274 14.410 1.00 69.38 128 HIS A O 1
ATOM 1018 N N . SER A 1 129 ? -21.610 -5.325 13.752 1.00 61.06 129 SER A N 1
ATOM 1019 C CA . SER A 1 129 ? -21.080 -4.557 14.892 1.00 61.06 129 SER A CA 1
ATOM 1020 C C . SER A 1 129 ? -21.620 -4.996 16.271 1.00 61.06 129 SER A C 1
ATOM 1022 O O . SER A 1 129 ? -21.168 -4.480 17.291 1.00 61.06 129 SER A O 1
ATOM 1024 N N . ASN A 1 130 ? -22.584 -5.924 16.333 1.00 58.44 130 ASN A N 1
ATOM 1025 C CA . ASN A 1 130 ? -23.442 -6.133 17.505 1.00 58.44 130 ASN A CA 1
ATOM 1026 C C . ASN A 1 130 ? -23.116 -7.329 18.418 1.00 58.44 130 ASN A C 1
ATOM 1028 O O . ASN A 1 130 ? -23.936 -7.630 19.279 1.00 58.44 130 ASN A O 1
ATOM 1032 N N . SER A 1 131 ? -21.961 -8.003 18.313 1.00 54.25 131 SER A N 1
ATOM 1033 C CA . SER A 1 131 ? -21.709 -9.160 19.205 1.00 54.25 131 SER A CA 1
ATOM 1034 C C . SER A 1 131 ? -20.371 -9.210 19.944 1.00 54.25 131 SER A C 1
ATOM 1036 O O . SER A 1 131 ? -20.280 -9.958 20.913 1.00 54.25 131 SER A O 1
ATOM 1038 N N . SER A 1 132 ? -19.347 -8.437 19.562 1.00 52.47 132 SER A N 1
ATOM 1039 C CA . SER A 1 132 ? -17.981 -8.708 20.057 1.00 52.47 132 SER A CA 1
ATOM 1040 C C . SER A 1 132 ? -17.413 -7.716 21.079 1.00 52.47 132 SER A C 1
ATOM 1042 O O . SER A 1 132 ? -16.345 -7.974 21.620 1.00 52.47 132 SER A O 1
ATOM 1044 N N . ALA A 1 133 ? -18.100 -6.614 21.400 1.00 52.66 133 ALA A N 1
ATOM 1045 C CA . ALA A 1 133 ? -17.618 -5.637 22.390 1.00 52.66 133 ALA A CA 1
ATOM 1046 C C . ALA A 1 133 ? -18.055 -5.944 23.840 1.00 52.66 133 ALA A C 1
ATOM 1048 O O . ALA A 1 133 ? -18.035 -5.061 24.692 1.00 52.66 133 ALA A O 1
ATOM 1049 N N . LYS A 1 134 ? -18.457 -7.189 24.131 1.00 46.50 134 LYS A N 1
ATOM 1050 C CA . LYS A 1 134 ? -18.547 -7.720 25.499 1.00 46.50 134 LYS A CA 1
ATOM 1051 C C . LYS A 1 134 ? -17.307 -8.566 25.775 1.00 46.50 134 LYS A C 1
ATOM 1053 O O . LYS A 1 134 ? -17.376 -9.788 25.811 1.00 46.50 134 LYS A O 1
ATOM 1058 N N . THR A 1 135 ? -16.164 -7.919 25.929 1.00 42.91 135 THR A N 1
ATOM 1059 C CA . THR A 1 135 ? -14.989 -8.543 26.543 1.00 42.91 135 THR A CA 1
ATOM 1060 C C . THR A 1 135 ? -14.783 -7.866 27.886 1.00 42.91 135 THR A C 1
ATOM 1062 O O . THR A 1 135 ? -14.383 -6.706 27.898 1.00 42.91 135 THR A O 1
ATOM 1065 N N . VAL A 1 136 ? -15.191 -8.619 28.920 1.00 38.09 136 VAL A N 1
ATOM 1066 C CA . VAL A 1 136 ? -14.920 -8.567 30.374 1.00 38.09 136 VAL A CA 1
ATOM 1067 C C . VAL A 1 136 ? -14.481 -7.228 30.956 1.00 38.09 136 VAL A C 1
ATOM 1069 O O . VAL A 1 136 ? -13.367 -6.770 30.629 1.00 38.09 136 VAL A O 1
#

InterPro domains:
  IPR013618 Protein O-mannosyl-transferase TMTC, DUF1736 [PF08409] (47-118)

Radius of gyration: 21.21 Å; chains: 1; bounding box: 50×35×49 Å

pLDDT: mean 87.22, std 13.37, range [38.09, 98.19]

Sequence (136 aa):
MLLDTLLQVLRGKDGFPYAVLQTLLKLIILIINTLLLVIIRVQVIQSQLPVFTRFDNPAAVSPTLARQLTFDYLLPVNAWLLLNPSELCCDWTMGTIPLVESPLDLRNLATLAFYSLLGLLAYHSLRHSNSSAKTV

Foldseek 3Di:
DVVVQVVCVVVVPDDHDPVVVVVVVVVVVVVVVVVVVVVVVCVVVVVDDDDDDCQLAVLVPDPPQQNVLQVLLLVLVVVVCVVPVPPPPRSCGRNPPPTDNDPPDPSVVSSVVVVVVVVVVVVCCVVPVPDDPPDD